Protein AF-A0A529W312-F1 (afdb_monomer_lite)

Sequence (83 aa):
FDYHEIFVASVNAPDAVEHLARALDEEGVARSEAALPMRASEDFGIFGHSAKSAMFFLGAGEKHPSLHNPDYDFPDDLIPIGS

Radius of gyration: 15.31 Å; chains: 1; bounding box: 51×24×33 Å

Foldseek 3Di:
DDDDDDQQDQDAQVVQVVVVVVVCVVVVHDDDCPCPPDPDTDNNSVVVVPDRDDDDDDDQDPPADDPPDPPHDRDPVCVVVVD

Structure (mmCIF, N/CA/C/O backbone):
data_AF-A0A529W312-F1
#
_entry.id   AF-A0A529W312-F1
#
loop_
_atom_site.group_PDB
_atom_site.id
_atom_site.type_symbol
_atom_site.label_atom_id
_atom_site.label_alt_id
_atom_site.label_comp_id
_atom_site.label_asym_id
_atom_site.label_entity_id
_atom_site.label_seq_id
_atom_site.pdbx_PDB_ins_code
_atom_site.Cartn_x
_atom_site.Cartn_y
_atom_site.Cartn_z
_atom_site.occupancy
_atom_site.B_iso_or_equiv
_atom_site.auth_seq_id
_atom_site.auth_comp_id
_atom_site.auth_asym_id
_atom_site.auth_atom_id
_atom_site.pdbx_PDB_model_num
ATOM 1 N N . PHE A 1 1 ? 35.409 1.271 -2.633 1.00 61.69 1 PHE A N 1
ATOM 2 C CA . PHE A 1 1 ? 34.197 1.576 -3.409 1.00 61.69 1 PHE A CA 1
ATOM 3 C C . PHE A 1 1 ? 33.036 1.074 -2.589 1.00 61.69 1 PHE A C 1
ATOM 5 O O . PHE A 1 1 ? 33.059 -0.094 -2.226 1.00 61.69 1 PHE A O 1
ATOM 12 N N . ASP A 1 2 ? 32.141 1.975 -2.204 1.00 77.31 2 ASP A N 1
ATOM 13 C CA . ASP A 1 2 ? 30.924 1.630 -1.473 1.00 77.31 2 ASP A CA 1
ATOM 14 C C . ASP A 1 2 ? 29.835 1.302 -2.502 1.00 77.31 2 ASP A C 1
ATOM 16 O O . ASP A 1 2 ? 29.719 2.001 -3.513 1.00 77.31 2 ASP A O 1
ATOM 20 N N . TYR A 1 3 ? 29.131 0.188 -2.319 1.00 78.50 3 TYR A N 1
ATOM 21 C CA . TYR A 1 3 ? 28.057 -0.237 -3.214 1.00 78.50 3 TYR A CA 1
ATOM 22 C C . TYR A 1 3 ? 26.740 0.302 -2.667 1.00 78.50 3 TYR A C 1
ATOM 24 O O . TYR A 1 3 ? 26.393 0.039 -1.520 1.00 78.50 3 TYR A O 1
ATOM 32 N N . HIS A 1 4 ? 25.998 1.023 -3.503 1.00 68.31 4 HIS A N 1
ATOM 33 C CA . HIS A 1 4 ? 24.629 1.411 -3.199 1.00 68.31 4 HIS A CA 1
ATOM 34 C C . HIS A 1 4 ? 23.677 0.473 -3.929 1.00 68.31 4 HIS A C 1
ATOM 36 O O . HIS A 1 4 ? 23.747 0.333 -5.153 1.00 68.31 4 HIS A O 1
ATOM 42 N N . GLU A 1 5 ? 22.799 -0.165 -3.164 1.00 66.88 5 GLU A N 1
ATOM 43 C CA . GLU A 1 5 ? 21.736 -1.003 -3.694 1.00 66.88 5 GLU A CA 1
ATOM 44 C C . GLU A 1 5 ? 20.804 -0.166 -4.581 1.00 66.88 5 GLU A C 1
ATOM 46 O O . GLU A 1 5 ? 20.399 0.946 -4.230 1.00 66.88 5 GLU A O 1
ATOM 51 N N . ILE A 1 6 ? 20.516 -0.676 -5.778 1.00 72.12 6 ILE A N 1
ATOM 52 C CA . ILE A 1 6 ? 19.662 0.011 -6.746 1.00 72.12 6 ILE A CA 1
ATOM 53 C C . ILE A 1 6 ? 18.227 -0.413 -6.460 1.00 72.12 6 ILE A C 1
ATOM 55 O O . ILE A 1 6 ? 17.805 -1.498 -6.856 1.00 72.12 6 ILE A O 1
ATOM 59 N N . PHE A 1 7 ? 17.471 0.463 -5.805 1.00 71.88 7 PHE A N 1
ATOM 60 C CA . PHE A 1 7 ? 16.032 0.280 -5.665 1.00 71.88 7 PHE A CA 1
ATOM 61 C C . PHE A 1 7 ? 15.366 0.502 -7.021 1.00 71.88 7 PHE A C 1
ATOM 63 O O . PHE A 1 7 ? 15.379 1.605 -7.573 1.00 71.88 7 PHE A O 1
ATOM 70 N N . VAL A 1 8 ? 14.795 -0.567 -7.570 1.00 78.81 8 VAL A N 1
ATOM 71 C CA . VAL A 1 8 ? 13.946 -0.473 -8.755 1.00 78.81 8 VAL A CA 1
ATOM 72 C C . VAL A 1 8 ? 12.643 0.197 -8.347 1.00 78.81 8 VAL A C 1
ATOM 74 O O . VAL A 1 8 ? 12.054 -0.149 -7.326 1.00 78.81 8 VAL A O 1
ATOM 77 N N . ALA A 1 9 ? 12.199 1.176 -9.136 1.00 85.06 9 ALA A N 1
ATOM 78 C CA . ALA A 1 9 ? 10.935 1.843 -8.875 1.00 85.06 9 ALA A CA 1
ATOM 79 C C . ALA A 1 9 ? 9.800 0.810 -8.820 1.00 85.06 9 ALA A C 1
ATOM 81 O O . ALA A 1 9 ? 9.644 -0.002 -9.734 1.00 85.06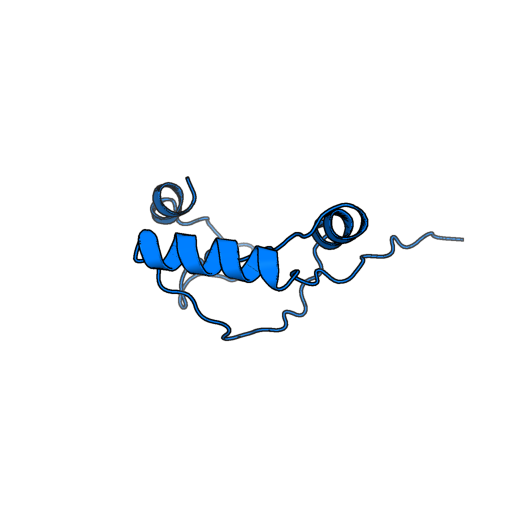 9 ALA A O 1
ATOM 82 N N . SER A 1 10 ? 8.994 0.866 -7.762 1.00 90.50 10 SER A N 1
ATOM 83 C CA . SER A 1 10 ? 7.774 0.070 -7.667 1.00 90.50 10 SER A CA 1
ATOM 84 C C . SER A 1 10 ? 6.751 0.610 -8.666 1.00 90.50 10 SER A C 1
ATOM 86 O O . SER A 1 10 ? 6.159 1.666 -8.454 1.00 90.50 10 SER A O 1
ATOM 88 N N . VAL A 1 11 ? 6.581 -0.097 -9.785 1.00 93.00 11 VAL A N 1
ATOM 89 C CA . VAL A 1 11 ? 5.606 0.230 -10.831 1.00 93.00 11 VAL A CA 1
ATOM 90 C C . VAL A 1 11 ? 4.554 -0.866 -10.869 1.00 93.00 11 VAL A C 1
ATOM 92 O O . VAL A 1 11 ? 4.860 -2.015 -11.181 1.00 93.00 11 VAL A O 1
ATOM 95 N N . ASN A 1 12 ? 3.309 -0.503 -10.571 1.00 95.31 12 ASN A N 1
ATOM 96 C CA . ASN A 1 12 ? 2.198 -1.444 -10.600 1.00 95.31 12 ASN A CA 1
ATOM 97 C C . ASN A 1 12 ? 1.843 -1.825 -12.046 1.00 95.31 12 ASN A C 1
ATOM 99 O O . ASN A 1 12 ? 1.619 -0.956 -12.893 1.00 95.31 12 ASN A O 1
ATOM 103 N N . ALA A 1 13 ? 1.751 -3.126 -12.322 1.00 97.50 13 ALA A N 1
ATOM 104 C CA . ALA A 1 13 ? 1.285 -3.640 -13.603 1.00 97.50 13 ALA A CA 1
ATOM 105 C C . ALA A 1 13 ? -0.231 -3.380 -13.770 1.00 97.50 13 ALA A C 1
ATOM 107 O O . ALA A 1 13 ? -0.991 -3.689 -12.850 1.00 97.50 13 ALA A O 1
ATOM 108 N N . PRO A 1 14 ? -0.706 -2.853 -14.919 1.00 96.81 14 PRO A N 1
ATOM 109 C CA . PRO A 1 14 ? -2.110 -2.459 -15.084 1.00 96.81 14 PRO A CA 1
ATOM 110 C C . PRO A 1 14 ? -3.141 -3.568 -14.830 1.00 96.81 14 PRO A C 1
ATOM 112 O O . PRO A 1 14 ? -4.207 -3.301 -14.288 1.00 96.81 14 PRO A O 1
ATOM 115 N N . ASP A 1 15 ? -2.832 -4.814 -15.181 1.00 97.50 15 ASP A N 1
ATOM 116 C CA . ASP A 1 15 ? -3.731 -5.952 -14.965 1.00 97.50 15 ASP A CA 1
ATOM 117 C C . ASP A 1 15 ? -3.756 -6.428 -13.507 1.00 97.50 15 ASP A C 1
ATOM 119 O O . ASP A 1 15 ? -4.810 -6.787 -12.988 1.00 97.50 15 ASP A O 1
ATOM 123 N N . ALA A 1 16 ? -2.625 -6.360 -12.802 1.00 97.38 16 ALA A N 1
ATOM 124 C CA . ALA A 1 16 ? -2.596 -6.572 -11.358 1.00 97.38 16 ALA A CA 1
ATOM 125 C C . ALA A 1 16 ? -3.401 -5.484 -10.619 1.00 97.38 16 ALA A C 1
ATOM 127 O O . ALA A 1 16 ? -4.129 -5.792 -9.675 1.00 97.38 16 ALA A O 1
ATOM 128 N N . VAL A 1 17 ? -3.343 -4.229 -11.087 1.00 96.56 17 VAL A N 1
ATOM 129 C CA . VAL A 1 17 ? -4.194 -3.139 -10.577 1.00 96.56 17 VAL A CA 1
ATOM 130 C C . VAL A 1 17 ? -5.673 -3.427 -10.824 1.00 96.56 17 VAL A C 1
ATOM 132 O O . VAL A 1 17 ? -6.478 -3.197 -9.929 1.00 96.56 17 VAL A O 1
ATOM 135 N N . GLU A 1 18 ? -6.046 -3.959 -11.989 1.00 97.31 18 GLU A N 1
ATOM 136 C CA . GLU A 1 18 ? -7.437 -4.329 -12.286 1.00 97.31 18 GLU A CA 1
ATOM 137 C C . GLU A 1 18 ? -7.955 -5.435 -11.351 1.00 97.31 18 GLU A C 1
ATOM 139 O O . GLU A 1 18 ? -9.087 -5.370 -10.868 1.00 97.31 18 GLU A O 1
ATOM 144 N N . HIS A 1 19 ? -7.121 -6.427 -11.030 1.00 97.00 19 HIS A N 1
ATOM 145 C CA . HIS A 1 19 ? -7.482 -7.459 -10.060 1.00 97.00 19 HIS A CA 1
ATOM 146 C C . HIS A 1 19 ? -7.709 -6.893 -8.655 1.00 97.00 19 HIS A C 1
ATOM 148 O O . HIS A 1 19 ? -8.711 -7.234 -8.026 1.00 97.00 19 HIS A O 1
ATOM 154 N N . LEU A 1 20 ? -6.821 -6.009 -8.187 1.00 95.12 20 LEU A N 1
ATOM 155 C CA . LEU A 1 20 ? -6.980 -5.323 -6.900 1.00 95.12 20 LEU A CA 1
ATOM 156 C C . LEU A 1 20 ? -8.227 -4.437 -6.885 1.00 95.12 20 LEU A C 1
ATOM 158 O O . LEU A 1 20 ? -9.009 -4.489 -5.945 1.00 95.12 20 LEU A O 1
ATOM 162 N N . ALA A 1 21 ? -8.425 -3.656 -7.946 1.00 94.81 21 ALA A N 1
ATOM 163 C CA . ALA A 1 21 ? -9.575 -2.787 -8.140 1.00 94.81 21 ALA A CA 1
ATOM 164 C C . ALA A 1 21 ? -10.891 -3.543 -7.957 1.00 94.81 21 ALA A C 1
ATOM 166 O O . ALA A 1 21 ? -11.724 -3.136 -7.155 1.00 94.81 21 ALA A O 1
ATOM 167 N N . ARG A 1 22 ? -11.038 -4.670 -8.659 1.00 96.88 22 ARG A N 1
ATOM 168 C CA . ARG A 1 22 ? -12.231 -5.509 -8.570 1.00 96.88 22 ARG A CA 1
ATOM 169 C C . ARG A 1 22 ? -12.436 -6.064 -7.162 1.00 96.88 22 ARG A C 1
ATOM 171 O O . ARG A 1 22 ? -13.548 -5.989 -6.662 1.00 96.88 22 ARG A O 1
ATOM 178 N N . ALA A 1 23 ? -11.386 -6.595 -6.534 1.00 93.88 23 ALA A N 1
ATOM 179 C CA . ALA A 1 23 ? -11.488 -7.156 -5.187 1.00 93.88 23 ALA A CA 1
ATOM 180 C C . ALA A 1 23 ? -11.906 -6.093 -4.156 1.00 93.88 23 ALA A C 1
ATOM 182 O O . ALA A 1 23 ? -12.801 -6.329 -3.355 1.00 93.88 23 ALA A O 1
ATOM 183 N N . LEU A 1 24 ? -11.314 -4.896 -4.216 1.00 92.19 24 LEU A N 1
ATOM 184 C CA . LEU A 1 24 ? -11.681 -3.785 -3.333 1.00 92.19 24 LEU A CA 1
ATOM 185 C C . LEU A 1 24 ? -13.132 -3.341 -3.555 1.00 92.19 24 LEU A C 1
ATOM 187 O O . LEU A 1 24 ? -13.844 -3.083 -2.588 1.00 92.19 24 LEU A O 1
ATOM 191 N N . ASP A 1 25 ? -13.584 -3.290 -4.811 1.00 93.38 25 ASP A N 1
ATOM 192 C CA . ASP A 1 25 ? -14.963 -2.931 -5.141 1.00 93.38 25 ASP A CA 1
ATOM 193 C C . ASP A 1 25 ? -15.963 -4.007 -4.642 1.00 93.38 25 ASP A C 1
ATOM 195 O O . ASP A 1 25 ? -17.025 -3.658 -4.126 1.00 93.38 25 ASP A O 1
ATOM 199 N N . GLU A 1 26 ? -15.623 -5.300 -4.743 1.00 95.12 26 GLU A N 1
ATOM 200 C CA . GLU A 1 26 ? -16.425 -6.433 -4.238 1.00 95.12 26 GLU A CA 1
ATOM 201 C C . GLU A 1 26 ? -16.547 -6.440 -2.704 1.00 95.12 26 GLU A C 1
ATOM 203 O O . GLU A 1 26 ? -17.627 -6.710 -2.178 1.00 95.12 26 GLU A O 1
ATOM 208 N N . GLU A 1 27 ? -15.479 -6.069 -1.997 1.00 90.31 27 GLU A N 1
ATOM 209 C CA . GLU A 1 27 ? -15.449 -5.951 -0.531 1.00 90.31 27 GLU A CA 1
ATOM 210 C C . GLU A 1 27 ? -15.997 -4.602 -0.020 1.00 90.31 27 GLU A C 1
ATOM 212 O O . GLU A 1 27 ? -16.089 -4.363 1.185 1.00 90.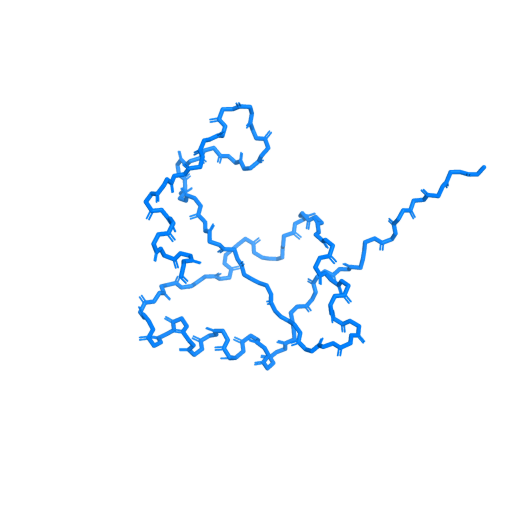31 27 GLU A O 1
ATOM 217 N N . GLY A 1 28 ? -16.368 -3.686 -0.923 1.00 90.69 28 GLY A N 1
ATOM 218 C CA . GLY A 1 28 ? -16.856 -2.351 -0.565 1.00 90.69 28 GLY A CA 1
ATOM 219 C C . GLY A 1 28 ? -15.793 -1.449 0.075 1.00 90.69 28 GLY A C 1
ATOM 220 O O . GLY A 1 28 ? -16.131 -0.513 0.805 1.00 90.69 28 GLY A O 1
ATOM 221 N N . VAL A 1 29 ? -14.510 -1.710 -0.190 1.00 88.12 29 VAL A N 1
ATOM 222 C CA . VAL A 1 29 ? -13.379 -0.941 0.334 1.00 88.12 29 VAL A CA 1
ATOM 223 C C . VAL A 1 29 ? -13.120 0.270 -0.559 1.00 88.12 29 VAL A C 1
ATOM 225 O O . VAL A 1 29 ? -12.783 0.154 -1.738 1.00 88.12 29 VAL A O 1
ATOM 228 N N . ALA A 1 30 ? -13.242 1.468 0.013 1.00 88.19 30 ALA A N 1
ATOM 229 C CA . ALA A 1 30 ? -12.947 2.701 -0.704 1.00 88.19 30 ALA A CA 1
ATOM 230 C C . ALA A 1 30 ? -11.452 2.801 -1.054 1.00 88.19 30 ALA A C 1
ATOM 232 O O . ALA A 1 30 ? -10.583 2.565 -0.215 1.00 88.19 30 ALA A O 1
ATOM 233 N N . ARG A 1 31 ? -11.156 3.225 -2.285 1.00 89.19 31 ARG A N 1
ATOM 234 C CA . ARG A 1 31 ? -9.792 3.419 -2.798 1.00 89.19 31 ARG A CA 1
ATOM 235 C C . ARG A 1 31 ? -9.610 4.809 -3.395 1.00 89.19 31 ARG A C 1
ATOM 237 O O . ARG A 1 31 ? -10.558 5.408 -3.897 1.00 89.19 31 ARG A O 1
ATOM 244 N N . SER A 1 32 ? -8.383 5.318 -3.340 1.00 87.94 32 SER A N 1
ATOM 245 C CA . SER A 1 32 ? -8.009 6.644 -3.834 1.00 87.94 32 SER A CA 1
ATOM 246 C C . SER A 1 32 ? -6.612 6.607 -4.445 1.00 87.94 32 SER A C 1
ATOM 248 O O . SER A 1 32 ? -5.736 5.906 -3.947 1.00 87.94 32 SER A O 1
ATOM 250 N N . GLU A 1 33 ? -6.400 7.392 -5.499 1.00 87.69 33 GLU A N 1
ATOM 251 C CA . GLU A 1 33 ? -5.071 7.653 -6.075 1.00 87.69 33 GLU A CA 1
ATOM 252 C C . GLU A 1 33 ? -4.450 8.952 -5.535 1.00 87.69 33 GLU A C 1
ATOM 254 O O . GLU A 1 33 ? -3.405 9.409 -6.005 1.00 87.69 33 GLU A O 1
ATOM 259 N N . ALA A 1 34 ? -5.095 9.582 -4.548 1.00 83.75 34 ALA A N 1
ATOM 260 C CA . ALA A 1 34 ? -4.553 10.766 -3.902 1.00 83.75 34 ALA A CA 1
ATOM 261 C C . ALA A 1 34 ? -3.158 10.474 -3.325 1.00 83.75 34 ALA A C 1
ATOM 263 O O . ALA A 1 34 ? -2.907 9.405 -2.777 1.00 83.75 34 ALA A O 1
ATOM 264 N N . ALA A 1 35 ? -2.259 11.453 -3.439 1.00 81.50 35 ALA A N 1
ATOM 265 C CA . ALA A 1 35 ? -0.862 11.366 -3.004 1.00 81.50 35 ALA A CA 1
ATOM 266 C C . ALA A 1 35 ? 0.040 10.387 -3.791 1.00 81.50 35 ALA A C 1
ATOM 268 O O . ALA A 1 35 ? 1.182 10.162 -3.384 1.00 81.50 35 ALA A O 1
ATOM 269 N N . LEU A 1 36 ? -0.409 9.878 -4.947 1.00 86.81 36 LEU A N 1
ATOM 270 C CA . LEU A 1 36 ? 0.457 9.209 -5.923 1.00 86.81 36 LEU A CA 1
ATOM 271 C C . LEU A 1 36 ? 1.039 10.207 -6.957 1.00 86.81 36 LEU A C 1
ATOM 273 O O . LEU A 1 36 ? 0.377 11.188 -7.304 1.00 86.81 36 LEU A O 1
ATOM 277 N N . PRO A 1 37 ? 2.255 9.963 -7.494 1.00 87.19 37 PRO A N 1
ATOM 278 C CA . PRO A 1 37 ? 3.200 8.932 -7.068 1.00 87.19 37 PRO A CA 1
ATOM 279 C C . PRO A 1 37 ? 3.869 9.295 -5.734 1.00 87.19 37 PRO A C 1
ATOM 281 O O . PRO A 1 37 ? 4.106 10.466 -5.430 1.00 87.19 37 PRO A O 1
ATOM 284 N N . MET A 1 38 ? 4.223 8.277 -4.953 1.00 86.50 38 MET A N 1
ATOM 285 C CA . MET A 1 38 ? 4.922 8.460 -3.681 1.00 86.50 38 MET A CA 1
ATOM 286 C C . MET A 1 38 ? 6.431 8.610 -3.894 1.00 86.50 38 MET A C 1
ATOM 288 O O . MET A 1 38 ? 7.004 8.044 -4.821 1.00 86.50 38 MET A O 1
ATOM 292 N N . ARG A 1 39 ? 7.084 9.378 -3.013 1.00 86.19 39 ARG A N 1
ATO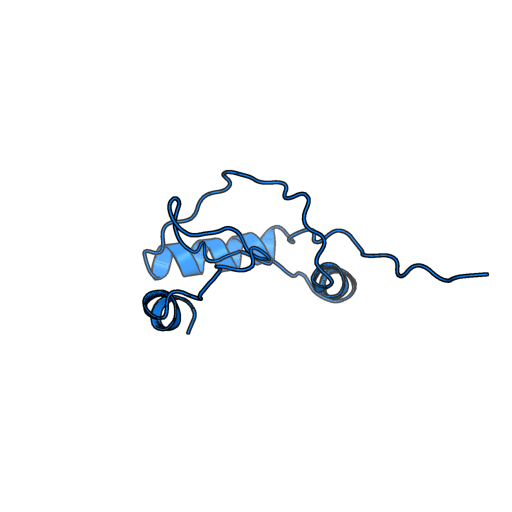M 293 C CA . ARG A 1 39 ? 8.554 9.518 -2.990 1.00 86.19 39 ARG A CA 1
ATOM 294 C C . ARG A 1 39 ? 9.261 8.433 -2.181 1.00 86.19 39 ARG A C 1
ATOM 296 O O . ARG A 1 39 ? 10.480 8.341 -2.260 1.00 86.19 39 ARG A O 1
ATOM 303 N N . ALA A 1 40 ? 8.518 7.691 -1.363 1.00 83.75 40 ALA A N 1
ATOM 304 C CA . ALA A 1 40 ? 9.071 6.596 -0.583 1.00 83.75 40 ALA A CA 1
ATOM 305 C C . ALA A 1 40 ? 9.592 5.501 -1.523 1.00 83.75 40 ALA A C 1
ATOM 307 O O . ALA A 1 40 ? 8.942 5.175 -2.518 1.00 83.75 40 ALA A O 1
ATOM 308 N N . SER A 1 41 ? 10.764 4.962 -1.202 1.00 84.75 41 SER A N 1
ATOM 309 C CA . SER A 1 41 ? 11.317 3.788 -1.876 1.00 84.75 41 SER A CA 1
ATOM 310 C C . SER A 1 41 ? 10.838 2.527 -1.169 1.00 84.75 41 SER A C 1
ATOM 312 O O . SER A 1 41 ? 10.736 2.521 0.053 1.00 84.75 41 SER A O 1
ATOM 314 N N . GLU A 1 42 ? 10.592 1.473 -1.940 1.00 88.00 42 GLU A N 1
ATOM 315 C CA . GLU A 1 42 ? 10.213 0.150 -1.443 1.00 88.00 42 GLU A CA 1
ATOM 316 C C . GLU A 1 42 ? 10.883 -0.913 -2.319 1.00 88.00 42 GLU A C 1
ATOM 318 O O . GLU A 1 42 ? 10.962 -0.735 -3.542 1.00 88.00 42 GLU A O 1
ATOM 323 N N . ASP A 1 43 ? 11.367 -2.002 -1.722 1.00 91.12 43 ASP A N 1
ATOM 324 C CA . ASP A 1 43 ? 12.050 -3.077 -2.458 1.00 91.12 43 ASP A CA 1
ATOM 325 C C . ASP A 1 43 ? 11.086 -3.963 -3.271 1.00 91.12 43 ASP A C 1
ATOM 327 O O . ASP A 1 43 ? 11.512 -4.698 -4.167 1.00 91.12 43 ASP A O 1
ATOM 331 N N . PHE A 1 44 ? 9.775 -3.807 -3.054 1.00 91.88 44 PHE A N 1
ATOM 332 C CA . PHE A 1 44 ? 8.697 -4.499 -3.764 1.00 91.88 44 PHE A CA 1
ATOM 333 C C . PHE A 1 44 ? 8.813 -4.411 -5.295 1.00 91.88 44 PHE A C 1
ATOM 335 O O . PHE A 1 44 ? 8.387 -5.320 -6.015 1.00 91.88 44 PHE A O 1
ATOM 342 N N . GLY A 1 45 ? 9.446 -3.356 -5.820 1.00 89.94 45 GLY A N 1
ATOM 343 C CA . GLY A 1 45 ? 9.737 -3.208 -7.248 1.00 89.94 45 GLY A CA 1
ATOM 344 C C . GLY A 1 45 ? 10.500 -4.399 -7.843 1.00 89.94 45 GLY A C 1
ATOM 345 O O . GLY A 1 45 ? 10.361 -4.684 -9.033 1.00 89.94 45 GLY A O 1
ATOM 346 N N . ILE A 1 46 ? 11.232 -5.164 -7.024 1.00 92.31 46 ILE A N 1
ATOM 347 C CA . ILE A 1 46 ? 11.928 -6.386 -7.444 1.00 92.31 46 ILE A CA 1
ATOM 348 C C . ILE A 1 46 ? 10.956 -7.431 -8.013 1.00 92.31 46 ILE A C 1
ATOM 350 O O . ILE A 1 46 ? 11.300 -8.092 -8.998 1.00 92.31 46 ILE A O 1
ATOM 354 N N . PHE A 1 47 ? 9.736 -7.558 -7.479 1.00 92.88 47 PHE A N 1
ATOM 355 C CA . PHE A 1 47 ? 8.755 -8.533 -7.977 1.00 92.88 47 PHE A CA 1
ATOM 356 C C . PHE A 1 47 ? 8.330 -8.258 -9.426 1.00 92.88 47 PHE A C 1
ATOM 358 O O . PHE A 1 47 ? 8.054 -9.203 -10.172 1.00 92.88 47 PHE A O 1
ATOM 365 N N . GLY A 1 48 ? 8.377 -6.992 -9.855 1.00 92.06 48 GLY A N 1
ATOM 366 C CA . GLY A 1 48 ? 8.049 -6.572 -11.219 1.00 92.06 48 GLY A CA 1
ATOM 367 C C . GLY A 1 48 ? 8.952 -7.176 -12.303 1.00 92.06 48 GLY A C 1
ATOM 368 O O . GLY A 1 48 ? 8.583 -7.178 -13.475 1.00 92.06 48 GLY A O 1
ATOM 369 N N . HIS A 1 49 ? 10.117 -7.735 -11.946 1.00 91.75 49 HIS A N 1
ATOM 370 C CA . HIS A 1 49 ? 11.008 -8.389 -12.913 1.00 91.75 49 HIS A CA 1
ATOM 371 C C . HIS A 1 49 ? 10.495 -9.747 -13.399 1.00 91.75 49 HIS A C 1
ATOM 373 O O . HIS A 1 49 ? 10.844 -10.173 -14.497 1.00 91.75 49 HIS A O 1
ATOM 379 N N . SER A 1 50 ? 9.738 -10.464 -12.566 1.00 93.94 50 SER A N 1
ATOM 380 C CA . SER A 1 50 ? 9.329 -11.853 -12.838 1.00 93.94 50 SER A CA 1
ATOM 381 C C . SER A 1 50 ? 7.819 -12.064 -12.779 1.00 93.94 50 SER A C 1
ATOM 383 O O . SER A 1 50 ? 7.332 -13.109 -13.206 1.00 93.94 50 SER A O 1
ATOM 385 N N . ALA A 1 51 ? 7.071 -11.086 -12.270 1.00 94.50 51 ALA A N 1
ATOM 386 C CA . ALA A 1 51 ? 5.629 -11.149 -12.151 1.00 94.50 51 ALA A CA 1
ATOM 387 C C . ALA A 1 51 ? 4.997 -9.793 -12.458 1.00 94.50 51 ALA A C 1
ATOM 389 O O . ALA A 1 51 ? 5.600 -8.736 -12.285 1.00 94.50 51 ALA A O 1
ATOM 390 N N . LYS A 1 52 ? 3.734 -9.835 -12.874 1.00 96.31 52 LYS A N 1
ATOM 391 C CA . LYS A 1 52 ? 2.891 -8.647 -12.916 1.00 96.31 52 LYS A CA 1
ATOM 392 C C . LYS A 1 52 ? 2.408 -8.383 -11.495 1.00 96.31 52 LYS A C 1
ATOM 394 O O . LYS A 1 52 ? 1.519 -9.076 -11.008 1.00 96.31 52 LYS A O 1
ATOM 399 N N . SER A 1 53 ? 3.070 -7.460 -10.810 1.00 95.75 53 SER A N 1
ATOM 400 C CA . SER A 1 53 ? 2.811 -7.136 -9.410 1.00 95.75 53 SER A CA 1
ATOM 401 C C . SER A 1 53 ? 2.107 -5.789 -9.275 1.00 95.75 53 SER A C 1
ATOM 403 O O . SER A 1 53 ? 2.237 -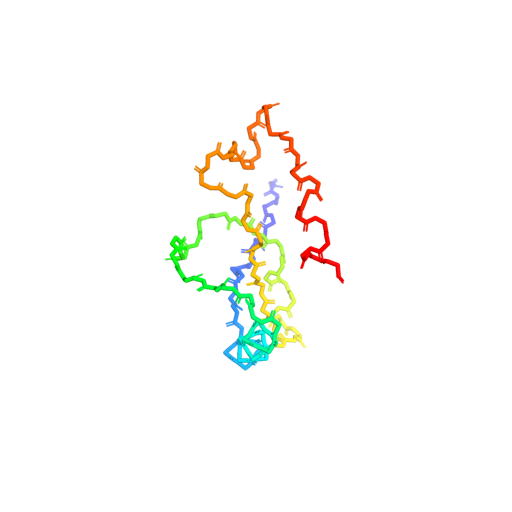4.906 -10.125 1.00 95.75 53 SER A O 1
ATOM 405 N N . ALA A 1 54 ? 1.348 -5.634 -8.195 1.00 95.62 54 ALA A N 1
ATOM 406 C CA . ALA A 1 54 ? 0.817 -4.352 -7.771 1.00 95.62 54 ALA A CA 1
ATOM 407 C C . ALA A 1 54 ? 0.824 -4.276 -6.242 1.00 95.62 54 ALA A C 1
ATOM 409 O O . ALA A 1 54 ? 0.521 -5.261 -5.570 1.00 95.62 54 ALA A O 1
ATOM 410 N N . MET A 1 55 ? 1.174 -3.108 -5.715 1.00 93.38 55 MET A N 1
ATOM 411 C CA . MET A 1 55 ? 1.137 -2.772 -4.296 1.00 93.38 55 MET A CA 1
ATOM 412 C C . MET A 1 55 ? 0.162 -1.618 -4.073 1.00 93.38 55 MET A C 1
ATOM 414 O O . MET A 1 55 ? 0.084 -0.685 -4.877 1.00 93.38 55 MET A O 1
ATOM 418 N N . PHE A 1 56 ? -0.564 -1.675 -2.964 1.00 92.00 56 PHE A N 1
ATOM 419 C CA . PHE A 1 56 ? -1.391 -0.590 -2.451 1.00 92.00 56 PHE A CA 1
ATOM 420 C C . PHE A 1 56 ? -1.115 -0.431 -0.954 1.00 92.00 56 PHE A C 1
ATOM 422 O O . PHE A 1 56 ? -0.612 -1.351 -0.313 1.00 92.00 56 PHE A O 1
ATOM 429 N N . PHE A 1 57 ? -1.434 0.738 -0.405 1.00 91.12 57 PHE A N 1
ATOM 430 C CA . PHE A 1 57 ? -1.256 1.019 1.016 1.00 91.12 57 PHE A CA 1
ATOM 431 C C . PHE A 1 57 ? -2.613 1.130 1.702 1.00 91.12 57 PHE A C 1
ATOM 433 O O . PHE A 1 57 ? -3.507 1.822 1.211 1.00 91.12 57 PHE A O 1
ATOM 440 N N . LEU A 1 58 ? -2.738 0.495 2.866 1.00 89.94 58 LEU A N 1
ATOM 441 C CA . LEU A 1 58 ? -3.818 0.767 3.805 1.00 89.94 58 LEU A CA 1
ATOM 442 C C . LEU A 1 58 ? -3.402 1.959 4.678 1.00 89.94 58 LEU A C 1
ATOM 444 O O . LEU A 1 58 ? -2.437 1.880 5.435 1.00 89.94 58 LEU A O 1
ATOM 448 N N . GLY A 1 59 ? -4.087 3.092 4.529 1.00 88.88 59 GLY A N 1
ATOM 449 C CA . GLY A 1 59 ? -3.758 4.309 5.272 1.00 88.88 59 GLY A CA 1
ATOM 450 C C . GLY A 1 59 ? -4.149 4.223 6.751 1.00 88.88 59 GLY A C 1
ATOM 451 O O . GLY A 1 59 ? -5.223 3.731 7.080 1.00 88.88 59 GLY A O 1
ATOM 452 N N . ALA A 1 60 ? -3.325 4.801 7.634 1.00 92.12 60 ALA A N 1
ATOM 453 C CA . ALA A 1 60 ? -3.589 4.890 9.078 1.00 92.12 60 ALA A CA 1
ATOM 454 C C . ALA A 1 60 ? -4.597 5.994 9.485 1.00 92.12 60 ALA A C 1
ATOM 456 O O . ALA A 1 60 ? -4.820 6.241 10.668 1.00 92.12 60 ALA A O 1
ATOM 457 N N . GLY A 1 61 ? -5.208 6.670 8.505 1.00 88.81 61 GLY A N 1
ATOM 458 C CA . GLY A 1 61 ? -6.075 7.835 8.695 1.00 88.81 61 GLY A CA 1
ATOM 459 C C . GLY A 1 61 ? -5.334 9.177 8.623 1.00 88.81 61 GLY A C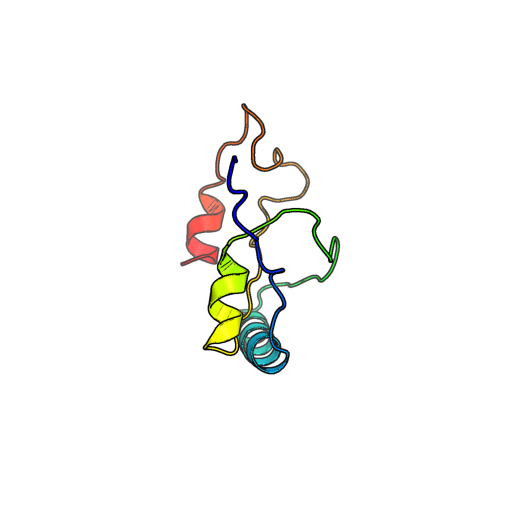 1
ATOM 460 O O . GLY A 1 61 ? -4.127 9.266 8.812 1.00 88.81 61 GLY A O 1
ATOM 461 N N . GLU A 1 62 ? -6.071 10.257 8.349 1.00 89.56 62 GLU A N 1
ATOM 462 C CA . GLU A 1 62 ? -5.503 11.593 8.072 1.00 89.56 62 GLU A CA 1
ATOM 463 C C . GLU A 1 62 ? -4.946 12.321 9.308 1.00 89.56 62 GLU A C 1
ATOM 465 O O . GLU A 1 62 ? -4.217 13.302 9.181 1.00 89.56 62 GLU A O 1
ATOM 470 N N . LYS A 1 63 ? -5.329 11.877 10.511 1.00 93.25 63 LYS A N 1
ATOM 471 C CA . LYS A 1 63 ? -4.942 12.491 11.796 1.00 93.25 63 LYS A CA 1
ATOM 472 C C . LYS A 1 63 ? -3.962 11.634 12.596 1.00 93.25 63 LYS A C 1
ATOM 474 O O . LYS A 1 63 ? -3.718 11.926 13.764 1.00 93.25 63 LYS A O 1
ATOM 479 N N . HIS A 1 64 ? -3.457 10.567 11.991 1.00 94.94 64 HIS A N 1
ATOM 480 C CA . HIS A 1 64 ? -2.503 9.663 12.607 1.00 94.94 64 HIS A CA 1
ATOM 481 C C . HIS A 1 64 ? -1.069 10.092 12.250 1.00 94.94 64 HIS A C 1
ATOM 483 O O . HIS A 1 64 ? -0.866 10.625 11.154 1.00 94.94 64 HIS A O 1
ATOM 489 N N . PRO A 1 65 ? -0.074 9.909 13.139 1.00 95.62 65 PRO A N 1
ATOM 490 C CA . PRO A 1 65 ? 1.320 10.182 12.806 1.00 95.62 65 PRO A CA 1
ATOM 491 C C . PRO A 1 65 ? 1.767 9.479 11.517 1.00 95.62 65 PRO A C 1
ATOM 493 O O . PRO A 1 65 ? 1.308 8.386 11.185 1.00 95.62 65 PRO A O 1
ATOM 496 N N . SER A 1 66 ? 2.683 10.104 10.778 1.00 91.81 66 SER A N 1
ATOM 497 C CA . SER A 1 66 ? 3.292 9.479 9.603 1.00 91.81 66 SER A CA 1
ATOM 498 C C . SER A 1 66 ? 4.194 8.316 10.011 1.00 91.81 66 SER A C 1
ATOM 500 O O . SER A 1 66 ? 4.834 8.354 11.064 1.00 91.81 66 SER A O 1
ATOM 502 N N . LEU A 1 67 ? 4.310 7.317 9.133 1.00 90.75 67 LEU A N 1
ATOM 503 C CA . LEU A 1 67 ? 5.294 6.245 9.281 1.00 90.75 67 LEU A CA 1
ATOM 504 C C . LEU A 1 67 ? 6.703 6.838 9.484 1.00 90.75 67 LEU A C 1
ATOM 506 O O . LEU A 1 67 ? 7.055 7.834 8.850 1.00 90.75 67 LEU A O 1
ATOM 510 N N . HIS A 1 68 ? 7.493 6.210 10.358 1.00 91.56 68 HIS A N 1
ATOM 511 C CA . HIS A 1 68 ? 8.811 6.655 10.847 1.00 91.56 68 HIS A CA 1
ATOM 512 C C . HIS A 1 68 ? 8.824 7.806 11.861 1.00 91.56 68 HIS A C 1
ATOM 514 O O . HIS A 1 68 ? 9.902 8.143 12.358 1.00 91.56 68 HIS A O 1
ATOM 520 N N . ASN A 1 69 ? 7.676 8.378 12.233 1.00 95.94 69 ASN A N 1
ATOM 521 C CA . ASN A 1 69 ? 7.650 9.281 13.379 1.00 95.94 69 ASN A CA 1
ATOM 522 C C . ASN A 1 69 ? 7.860 8.497 14.695 1.00 95.94 69 ASN A C 1
ATOM 524 O O . ASN A 1 69 ? 7.333 7.391 14.827 1.00 95.94 69 ASN A O 1
ATOM 528 N N . PRO A 1 70 ? 8.595 9.043 15.687 1.00 97.19 70 PRO A N 1
ATOM 529 C CA . PRO A 1 70 ? 8.850 8.356 16.961 1.00 97.19 70 PRO A CA 1
ATOM 530 C C . PRO A 1 70 ? 7.600 8.031 17.787 1.00 97.19 70 PRO A C 1
ATOM 532 O O . PRO A 1 70 ? 7.658 7.172 18.660 1.00 97.19 70 PRO A O 1
ATOM 535 N N . ASP A 1 71 ? 6.506 8.752 17.550 1.00 96.62 71 ASP A N 1
ATOM 536 C CA . ASP A 1 71 ? 5.208 8.600 18.205 1.00 96.62 71 ASP A CA 1
ATOM 537 C C . ASP A 1 71 ? 4.196 7.809 17.358 1.00 96.62 7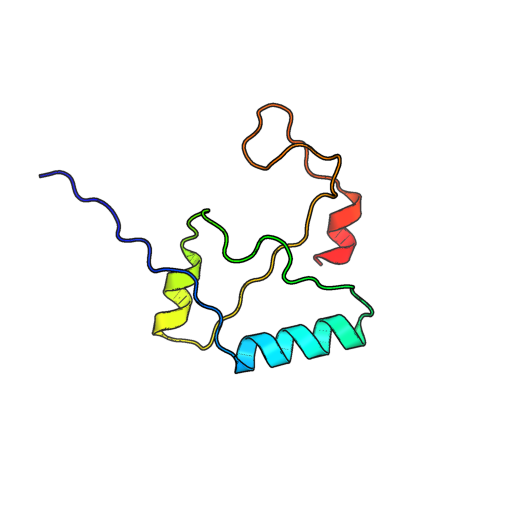1 ASP A C 1
ATOM 539 O O . ASP A 1 71 ? 3.016 7.770 17.699 1.00 96.62 71 ASP A O 1
ATOM 543 N N . TYR A 1 72 ? 4.636 7.188 16.259 1.00 96.62 72 TYR A N 1
ATOM 544 C CA . TYR A 1 72 ? 3.795 6.291 15.472 1.00 96.62 72 TYR A CA 1
ATOM 545 C C . TYR A 1 72 ? 3.456 5.024 16.270 1.00 96.62 72 TYR A C 1
ATOM 547 O O . TYR A 1 72 ? 4.357 4.324 16.736 1.00 96.62 72 TYR A O 1
ATOM 555 N N . ASP A 1 73 ? 2.165 4.711 16.365 1.00 95.62 73 ASP A N 1
ATOM 556 C CA . ASP A 1 73 ? 1.640 3.503 17.003 1.00 95.62 73 ASP A CA 1
ATOM 557 C C . ASP A 1 73 ? 0.551 2.904 16.114 1.00 95.62 73 ASP A C 1
ATOM 559 O O . ASP A 1 73 ? -0.426 3.577 15.797 1.00 95.62 73 ASP A O 1
ATOM 563 N N . PHE A 1 74 ? 0.729 1.669 15.651 1.00 94.00 74 PHE A N 1
ATOM 564 C CA . PHE A 1 74 ? -0.146 1.105 14.626 1.00 94.00 74 PHE A CA 1
ATOM 565 C C . PHE A 1 74 ? -1.599 0.982 15.137 1.00 94.00 74 PHE A C 1
ATOM 567 O O . PHE A 1 74 ? -1.821 0.409 16.202 1.00 94.00 74 PHE A O 1
ATOM 574 N N . PRO A 1 75 ? -2.610 1.485 14.402 1.00 95.12 75 PRO A N 1
ATOM 575 C CA . PRO A 1 75 ? -4.000 1.387 14.840 1.00 95.12 75 PRO A CA 1
ATOM 576 C C . PRO A 1 75 ? -4.558 -0.028 14.608 1.00 95.12 75 PRO A C 1
ATOM 578 O O . PRO A 1 75 ? -4.912 -0.385 13.485 1.00 95.12 75 PRO A O 1
ATOM 581 N N . ASP A 1 76 ? -4.692 -0.812 15.683 1.00 95.38 76 ASP A N 1
ATOM 582 C CA . ASP A 1 76 ? -5.159 -2.213 15.660 1.00 95.38 76 ASP A CA 1
ATOM 583 C C . ASP A 1 76 ? -6.514 -2.429 14.959 1.00 95.38 76 ASP A C 1
ATOM 585 O O . ASP A 1 76 ? -6.753 -3.495 14.387 1.00 95.38 76 ASP A O 1
ATOM 589 N N . ASP A 1 77 ? -7.383 -1.415 14.922 1.00 92.88 77 ASP A N 1
ATOM 590 C CA . ASP A 1 77 ? -8.659 -1.455 14.189 1.00 92.88 77 ASP A CA 1
ATOM 591 C C . ASP A 1 77 ? -8.478 -1.661 12.670 1.00 92.88 77 ASP A C 1
ATOM 593 O O . ASP A 1 77 ? -9.431 -2.015 11.974 1.00 92.88 77 ASP A O 1
ATOM 597 N N . LEU A 1 78 ? -7.264 -1.466 12.139 1.00 91.44 78 LEU A N 1
ATOM 598 C CA . LEU A 1 78 ? -6.926 -1.752 10.744 1.00 91.44 78 LEU A CA 1
ATOM 599 C C . LEU A 1 78 ? -6.542 -3.211 10.486 1.00 91.44 78 LEU A C 1
ATOM 601 O O . LEU A 1 78 ? -6.551 -3.623 9.327 1.00 91.44 78 LEU A O 1
ATOM 605 N N . ILE A 1 79 ? -6.234 -4.008 11.518 1.00 91.19 79 ILE A N 1
ATOM 606 C CA . ILE A 1 79 ? -5.860 -5.423 11.346 1.00 91.19 79 ILE A CA 1
ATOM 607 C C . ILE A 1 79 ? -6.961 -6.200 10.613 1.00 91.19 79 ILE A C 1
ATOM 609 O O . ILE A 1 79 ? -6.631 -6.846 9.621 1.00 91.19 79 ILE A O 1
ATOM 613 N N . PRO A 1 80 ? -8.252 -6.117 11.005 1.00 88.75 80 PRO A N 1
ATOM 614 C CA . PRO A 1 80 ? -9.309 -6.871 10.329 1.00 88.75 80 PRO A CA 1
ATOM 615 C C . PRO A 1 80 ? -9.568 -6.423 8.886 1.00 88.75 80 PRO A C 1
ATOM 617 O O . PRO A 1 80 ? -10.181 -7.160 8.126 1.00 88.75 80 PRO A O 1
ATOM 620 N N . ILE A 1 81 ? -9.146 -5.210 8.510 1.00 85.81 81 ILE A N 1
ATOM 621 C CA . ILE A 1 81 ? -9.274 -4.697 7.137 1.00 85.81 81 ILE A CA 1
ATOM 622 C C . ILE A 1 81 ? -8.158 -5.268 6.251 1.00 85.81 81 ILE A C 1
ATOM 624 O O . ILE A 1 81 ? -8.360 -5.483 5.060 1.00 85.81 81 ILE A O 1
ATOM 628 N N . GLY A 1 82 ? -6.971 -5.485 6.826 1.00 83.38 82 GLY A N 1
ATOM 629 C CA . GLY A 1 82 ? -5.798 -6.002 6.119 1.00 83.38 82 GLY A CA 1
ATOM 630 C C . GLY A 1 82 ? -5.631 -7.527 6.132 1.00 83.38 82 GLY A C 1
ATOM 631 O O . GLY A 1 82 ? -4.671 -8.004 5.527 1.00 83.38 82 GLY A O 1
ATOM 632 N N . SER A 1 83 ? -6.492 -8.274 6.834 1.00 80.06 83 SER A N 1
ATOM 633 C CA . SER A 1 83 ? -6.429 -9.739 6.986 1.00 80.06 83 SER A CA 1
ATOM 634 C C . SER A 1 83 ? -7.307 -10.480 5.986 1.00 80.06 83 SER A C 1
ATOM 636 O O . SER A 1 83 ? -6.800 -11.433 5.356 1.00 80.06 83 SER A O 1
#

Secondary structure (DSSP, 8-state):
-PPPP--------HHHHHHHHHHHHHTT-----TTPSP----GGGGGGGTS----------TTSPPTT-TT----GGGHHHH-

pLDDT: mean 89.8, std 7.28, range [61.69, 97.5]